Protein AF-M1D116-F1 (afdb_monomer)

pLDDT: mean 72.91, std 12.0, range [42.47, 86.38]

Mean predicted aligne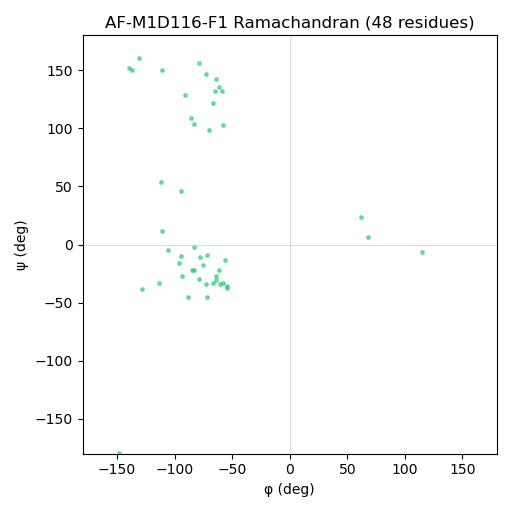d error: 7.51 Å

Nearest PDB structures (foldseek):
  7eqz-assembly1_I  TM=9.918E-01  e=2.297E-04  Solanum tuberosum
  4cpa-assembly2_J  TM=9.555E-01  e=4.616E-04  Solanum tuberosum
  8sdm-assembly1_Y  TM=9.408E-01  e=9.276E-04  Ecballium elaterium
  8se8-assembly1_Y  TM=8.816E-01  e=1.067E-03  Ecballium elaterium
  8se7-assembly1_X  TM=9.078E-01  e=1.512E-03  Ecballium elaterium

Sequence (50 aa):
MAQDVTKLFQEDPICNKPCKTHDDCSGALFCEACRRAAGTCGPWRRQDFQ

Solvent-accessible surface area (backbone atoms only — not comparable to full-atom values): 2958 Å² total; per-residue (Å²): 139,80,72,61,68,60,50,50,53,70,71,30,86,39,39,69,34,78,30,92,41,46,71,76,14,61,85,35,91,53,14,36,30,40,36,77,92,74,34,19,10,30,55,84,49,84,80,79,75,119

Secondary structure (DSSP, 8-state):
--SHHHHHHHH-TTTT-B-SSGGGGBTBSS--EEETTTTEEE---GGG--

Organism: Solanum tuberosum (NCBI:txid4113)

Foldseek 3Di:
DPPPLVVLLVPFPQRFAQADDLVSQPPTPAQSDQPNVSSGTGGDDPVSVD

Structure (mmCIF, N/CA/C/O backbone):
data_AF-M1D116-F1
#
_entry.id   AF-M1D116-F1
#
loop_
_atom_site.group_PDB
_atom_site.id
_atom_site.type_symbol
_atom_site.label_atom_id
_atom_site.label_alt_id
_atom_site.label_comp_id
_atom_site.label_asym_id
_atom_site.label_entity_id
_atom_site.label_seq_id
_atom_site.pdbx_PDB_ins_code
_atom_site.Cartn_x
_atom_site.Cartn_y
_atom_site.Cartn_z
_atom_site.occupancy
_atom_site.B_iso_or_equiv
_atom_site.auth_seq_id
_atom_site.auth_comp_id
_atom_site.auth_asym_id
_atom_site.auth_atom_id
_atom_site.pdbx_PDB_model_num
ATOM 1 N N . MET A 1 1 ? -14.659 14.864 -11.295 1.00 42.47 1 MET A N 1
ATOM 2 C CA . MET A 1 1 ? -14.973 14.224 -10.001 1.00 42.47 1 MET A CA 1
ATOM 3 C C . MET A 1 1 ? -13.729 13.460 -9.530 1.00 42.47 1 MET A C 1
ATOM 5 O O . MET A 1 1 ? -13.584 12.300 -9.871 1.00 42.47 1 MET A O 1
ATOM 9 N N . ALA A 1 2 ? -12.768 14.111 -8.861 1.00 51.03 2 ALA A N 1
ATOM 10 C CA . ALA A 1 2 ? -11.496 13.490 -8.429 1.00 51.03 2 ALA A CA 1
ATOM 11 C C . ALA A 1 2 ? -11.391 13.332 -6.895 1.00 51.03 2 ALA A C 1
ATOM 13 O O . ALA A 1 2 ? -10.316 13.086 -6.363 1.00 51.03 2 ALA A O 1
ATOM 14 N N . GLN A 1 3 ? -12.502 13.527 -6.181 1.00 51.38 3 GLN A N 1
ATOM 15 C CA . GLN A 1 3 ? -12.520 13.684 -4.722 1.00 51.38 3 GLN A CA 1
ATOM 16 C C . GLN A 1 3 ? -12.792 12.381 -3.956 1.00 51.38 3 GLN A C 1
ATOM 18 O O . GLN A 1 3 ? -12.618 12.355 -2.743 1.00 51.38 3 GLN A O 1
ATOM 23 N N . ASP A 1 4 ? -13.174 11.305 -4.645 1.00 58.47 4 ASP A N 1
ATOM 24 C CA . ASP A 1 4 ? -13.597 10.056 -4.000 1.00 58.47 4 ASP A CA 1
ATOM 25 C C . ASP A 1 4 ? -12.414 9.106 -3.725 1.00 58.47 4 ASP A C 1
ATOM 27 O O . ASP A 1 4 ? -12.204 8.647 -2.605 1.00 58.47 4 ASP A O 1
ATOM 31 N N . VAL A 1 5 ? -11.532 8.931 -4.716 1.00 59.28 5 VAL A N 1
ATOM 32 C CA . VAL A 1 5 ? -10.384 8.006 -4.642 1.00 59.28 5 VAL A CA 1
ATOM 33 C C . VAL A 1 5 ? -9.350 8.373 -3.579 1.00 59.28 5 VAL A C 1
ATOM 35 O O . VAL A 1 5 ? -8.707 7.490 -3.023 1.00 59.28 5 VAL A O 1
ATOM 38 N N . THR A 1 6 ? -9.176 9.662 -3.280 1.00 62.56 6 THR A N 1
ATOM 39 C CA . THR A 1 6 ? -8.230 10.124 -2.250 1.00 62.56 6 THR A CA 1
ATOM 40 C C . THR A 1 6 ? -8.742 9.807 -0.851 1.00 62.56 6 THR A C 1
ATOM 42 O O . THR A 1 6 ? -7.950 9.482 0.028 1.00 62.56 6 THR A O 1
ATOM 45 N N . LYS A 1 7 ? -10.064 9.866 -0.663 1.00 63.12 7 LYS A N 1
ATOM 46 C CA . LYS A 1 7 ? -10.711 9.589 0.616 1.00 63.12 7 LYS A CA 1
ATOM 47 C C . LYS A 1 7 ? -10.649 8.094 0.924 1.00 63.12 7 LYS A C 1
ATOM 49 O O . LYS A 1 7 ? -10.170 7.720 1.985 1.00 63.12 7 LYS A O 1
ATOM 54 N N . LEU A 1 8 ? -10.959 7.254 -0.066 1.00 64.12 8 LEU A N 1
ATOM 55 C CA . LEU A 1 8 ? -10.722 5.804 -0.015 1.00 64.12 8 LEU A CA 1
ATOM 56 C C . LEU A 1 8 ? -9.256 5.462 0.295 1.00 64.12 8 LEU A C 1
ATOM 58 O O . LEU A 1 8 ? -8.985 4.560 1.076 1.00 64.12 8 LEU A O 1
ATOM 62 N N . PHE A 1 9 ? -8.306 6.232 -0.245 1.00 67.88 9 PHE A N 1
ATOM 63 C CA . PHE A 1 9 ? -6.877 6.075 0.049 1.00 67.88 9 PHE A CA 1
ATOM 64 C C . PHE A 1 9 ? -6.488 6.346 1.508 1.00 67.88 9 PHE A C 1
ATOM 66 O O . PHE A 1 9 ? -5.453 5.875 1.971 1.00 67.88 9 PHE A O 1
ATOM 73 N N . GLN A 1 10 ? -7.259 7.186 2.192 1.00 68.00 10 GLN A N 1
ATOM 74 C CA . GLN A 1 10 ? -7.006 7.614 3.567 1.00 68.00 10 GLN A CA 1
ATOM 75 C C . GLN A 1 10 ? -7.746 6.741 4.580 1.00 68.00 10 GLN A C 1
ATOM 77 O O . GLN A 1 10 ? -7.285 6.612 5.710 1.00 68.00 10 GLN A O 1
ATOM 82 N N . GLU A 1 11 ? -8.866 6.139 4.177 1.00 76.12 11 GLU A N 1
ATOM 83 C CA . GLU A 1 11 ? -9.654 5.243 5.028 1.00 76.12 11 GLU A CA 1
ATOM 84 C C . GLU A 1 11 ? -9.125 3.804 5.011 1.00 76.12 11 GLU A C 1
ATOM 86 O O . GLU A 1 11 ? -9.383 3.048 5.944 1.00 76.12 11 GLU A O 1
ATOM 91 N N . ASP A 1 12 ? -8.372 3.423 3.976 1.00 75.88 12 ASP A N 1
ATOM 92 C CA . ASP A 1 12 ? -7.827 2.079 3.841 1.00 75.88 12 ASP A CA 1
ATOM 93 C C . ASP A 1 12 ? -6.482 1.946 4.591 1.00 75.88 12 ASP A C 1
ATOM 95 O O . ASP A 1 12 ? -5.462 2.500 4.163 1.00 75.88 12 ASP A O 1
ATOM 99 N N . PRO A 1 13 ? -6.439 1.215 5.721 1.00 77.31 13 PRO A N 1
ATOM 100 C CA . PRO A 1 13 ? -5.260 1.142 6.584 1.00 77.31 13 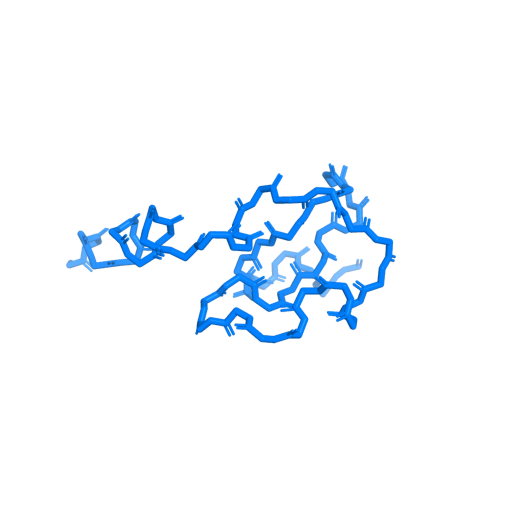PRO A CA 1
ATOM 101 C C . PRO A 1 13 ? -4.108 0.336 5.967 1.00 77.31 13 PRO A C 1
ATOM 103 O O . PRO A 1 13 ? -3.006 0.306 6.523 1.00 77.31 13 PRO A O 1
ATOM 106 N N . ILE A 1 14 ? -4.351 -0.345 4.844 1.00 82.81 14 ILE A N 1
ATOM 107 C CA . ILE A 1 14 ? -3.322 -1.051 4.085 1.00 82.81 14 ILE A CA 1
ATOM 108 C C . ILE A 1 14 ? -2.589 -0.073 3.153 1.00 82.81 14 ILE A C 1
ATOM 110 O O . ILE A 1 14 ? -1.433 -0.311 2.815 1.00 82.81 14 ILE A O 1
ATOM 114 N N . CYS A 1 15 ? -3.173 1.073 2.784 1.00 81.44 15 CYS A N 1
ATOM 115 C CA . CYS A 1 15 ? -2.481 2.062 1.957 1.00 81.44 15 CYS A CA 1
ATOM 116 C C . CYS A 1 15 ? -1.186 2.574 2.614 1.00 81.44 15 CYS A C 1
ATOM 118 O O . CYS A 1 15 ? -1.171 3.012 3.761 1.00 81.44 15 CYS A O 1
ATOM 12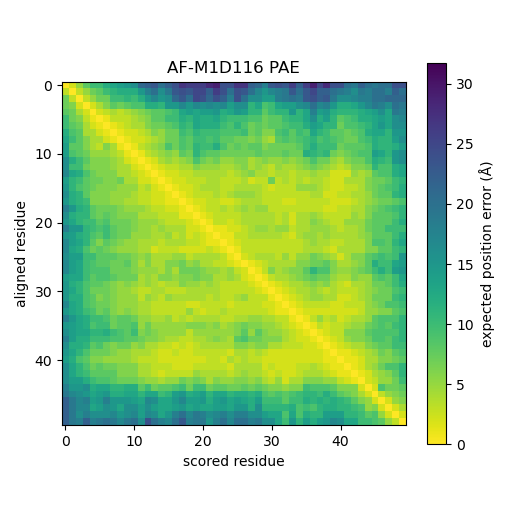0 N N . ASN A 1 16 ? -0.093 2.592 1.843 1.00 78.31 16 ASN A N 1
ATOM 121 C CA . ASN A 1 16 ? 1.269 2.954 2.266 1.00 78.31 16 ASN A CA 1
ATOM 122 C C . ASN A 1 16 ? 1.943 1.979 3.244 1.00 78.31 16 ASN A C 1
ATOM 124 O O . ASN A 1 16 ? 3.063 2.256 3.683 1.00 78.31 16 ASN A O 1
ATOM 128 N N . LYS A 1 17 ? 1.336 0.825 3.557 1.00 84.50 17 LYS A N 1
ATOM 129 C CA . LYS A 1 17 ? 2.067 -0.228 4.268 1.00 84.50 17 LYS A CA 1
ATOM 130 C C . LYS A 1 17 ? 3.217 -0.750 3.411 1.00 84.50 17 LYS A C 1
ATOM 132 O O . LYS A 1 17 ? 3.030 -0.907 2.207 1.00 84.50 17 LYS A O 1
ATOM 137 N N . PRO A 1 18 ? 4.377 -1.069 4.005 1.00 85.38 18 PRO A N 1
ATOM 138 C CA . PRO A 1 18 ? 5.430 -1.769 3.290 1.00 85.38 18 PRO A CA 1
ATOM 139 C C . PRO A 1 18 ? 4.931 -3.142 2.831 1.00 85.38 18 PRO A C 1
ATOM 141 O O . PRO A 1 18 ? 4.294 -3.858 3.600 1.00 85.38 18 PRO A O 1
ATOM 144 N N . CYS A 1 19 ? 5.234 -3.501 1.589 1.00 84.06 19 CYS A N 1
ATOM 145 C CA . CYS A 1 19 ? 4.826 -4.758 0.973 1.00 84.06 19 CYS A CA 1
ATOM 146 C C . CYS A 1 19 ? 5.962 -5.335 0.127 1.00 84.06 19 CYS A C 1
ATOM 148 O O . CYS A 1 19 ? 6.799 -4.602 -0.408 1.00 84.06 19 CYS A O 1
ATOM 150 N N . LYS A 1 20 ? 5.987 -6.662 -0.016 1.00 83.62 20 LYS A N 1
ATOM 151 C CA . LYS A 1 20 ? 6.885 -7.359 -0.953 1.00 83.62 20 LYS A CA 1
ATOM 152 C C . LYS A 1 20 ? 6.120 -8.040 -2.071 1.00 83.62 20 LYS A C 1
ATOM 154 O O . LYS A 1 20 ? 6.624 -8.156 -3.189 1.00 83.62 20 LYS A O 1
ATOM 159 N N . THR A 1 21 ? 4.926 -8.512 -1.757 1.00 79.12 21 THR A N 1
ATOM 160 C CA . THR A 1 21 ? 4.053 -9.241 -2.662 1.00 79.12 21 THR A CA 1
ATOM 161 C C . THR A 1 21 ? 2.655 -8.649 -2.621 1.00 79.12 21 THR A C 1
ATOM 163 O O . THR A 1 21 ? 2.299 -7.932 -1.693 1.00 79.12 21 THR A O 1
ATOM 166 N N . HIS A 1 22 ? 1.867 -8.921 -3.660 1.00 77.81 22 HIS A N 1
ATOM 167 C CA . HIS A 1 22 ? 0.470 -8.493 -3.712 1.00 77.81 22 HIS A CA 1
ATOM 168 C C . HIS A 1 22 ? -0.337 -9.037 -2.519 1.00 77.81 22 HIS A C 1
ATOM 170 O O . HIS A 1 22 ? -1.201 -8.344 -2.002 1.00 77.81 22 HIS A O 1
ATOM 176 N N . ASP A 1 23 ? 0.012 -10.233 -2.041 1.00 81.94 23 ASP A N 1
ATOM 177 C CA . ASP A 1 23 ? -0.628 -10.892 -0.899 1.00 81.94 23 ASP A CA 1
ATOM 178 C C . ASP A 1 23 ? -0.520 -10.074 0.402 1.00 81.94 23 ASP A C 1
ATOM 180 O O . ASP A 1 23 ? -1.478 -9.999 1.163 1.00 81.94 23 ASP A O 1
ATOM 184 N N . ASP A 1 24 ? 0.585 -9.338 0.606 1.00 80.69 24 ASP A N 1
ATOM 185 C CA . ASP A 1 24 ? 0.748 -8.425 1.755 1.00 80.69 24 ASP A CA 1
ATOM 186 C C . ASP A 1 24 ? -0.296 -7.291 1.769 1.00 80.69 24 ASP A C 1
ATOM 188 O O . ASP A 1 24 ? -0.548 -6.673 2.807 1.00 80.69 24 ASP A O 1
ATOM 192 N N . CYS A 1 25 ? -0.869 -6.997 0.601 1.00 83.56 25 CYS A N 1
ATOM 193 C CA . CYS A 1 25 ? -1.872 -5.968 0.384 1.00 83.56 25 CYS A CA 1
ATOM 194 C C . CYS A 1 25 ? -3.283 -6.556 0.177 1.00 83.56 25 CYS A C 1
ATOM 196 O O . CYS A 1 25 ? -4.253 -5.798 0.094 1.00 83.56 25 CYS A O 1
ATOM 198 N N . SER A 1 26 ? -3.423 -7.888 0.114 1.00 74.62 26 SER A N 1
ATOM 199 C CA . SER A 1 26 ? -4.720 -8.561 0.029 1.00 74.62 26 SER A CA 1
ATOM 200 C C . SER A 1 26 ? -5.501 -8.342 1.324 1.00 74.62 26 SER A C 1
ATOM 202 O O . SER A 1 26 ? -5.041 -8.666 2.417 1.00 74.62 26 SER A O 1
ATOM 204 N N . GLY A 1 27 ? -6.692 -7.758 1.201 1.00 73.69 27 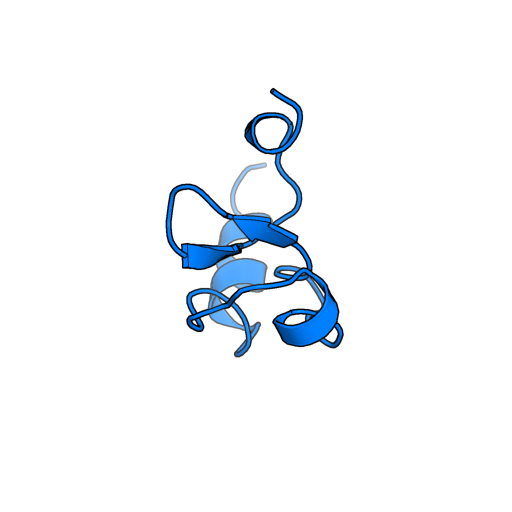GLY A N 1
ATOM 205 C CA . GLY A 1 27 ? -7.513 -7.317 2.335 1.00 73.69 27 GLY A CA 1
ATOM 206 C C . GLY A 1 27 ? -7.706 -5.803 2.404 1.00 73.69 27 GLY A C 1
ATOM 207 O O . GLY A 1 27 ? -8.497 -5.333 3.221 1.00 73.69 27 GLY A O 1
ATOM 208 N N . ALA A 1 28 ? -7.033 -5.045 1.537 1.00 78.06 28 ALA A N 1
ATOM 209 C CA . ALA A 1 28 ? -7.406 -3.669 1.251 1.00 78.06 28 ALA A CA 1
ATOM 210 C C . ALA A 1 28 ? -8.687 -3.631 0.399 1.00 78.06 28 ALA A C 1
ATOM 212 O O . ALA A 1 28 ? -8.901 -4.484 -0.454 1.00 78.06 28 ALA A O 1
ATOM 213 N N . LEU A 1 29 ? -9.527 -2.622 0.597 1.00 76.75 29 LEU A N 1
ATOM 214 C CA . LEU A 1 29 ? -10.632 -2.286 -0.306 1.00 76.75 29 LEU A CA 1
ATOM 215 C C . LEU A 1 29 ? -10.145 -1.525 -1.542 1.00 76.75 29 LEU A C 1
ATOM 217 O O . LEU A 1 29 ? -10.777 -1.574 -2.596 1.00 76.75 29 LEU A O 1
ATOM 221 N N . PHE A 1 30 ? -9.056 -0.772 -1.396 1.00 79.06 30 PHE A N 1
ATOM 222 C CA . PHE A 1 30 ? -8.541 0.096 -2.450 1.00 79.06 30 PHE A CA 1
ATOM 223 C C . PHE A 1 30 ? -7.054 -0.129 -2.729 1.00 79.06 30 PHE A C 1
ATOM 225 O O . PHE A 1 30 ? -6.631 -0.092 -3.884 1.00 79.06 30 PHE A O 1
ATOM 232 N N . CYS A 1 31 ? -6.254 -0.377 -1.691 1.00 83.50 31 CYS A N 1
ATOM 233 C CA . CYS A 1 31 ? -4.801 -0.521 -1.783 1.00 83.50 31 CYS A CA 1
ATOM 234 C C . CYS A 1 31 ? -4.311 -1.962 -1.929 1.00 83.50 31 CYS A C 1
ATOM 236 O O . CYS A 1 31 ? -3.365 -2.361 -1.259 1.00 83.50 31 CYS A O 1
ATOM 238 N N . GLU A 1 32 ? -4.943 -2.736 -2.809 1.00 83.25 32 GLU A N 1
ATOM 239 C CA . GLU A 1 32 ? -4.616 -4.155 -2.982 1.00 83.25 32 GLU A CA 1
ATOM 240 C C . GLU A 1 32 ? -3.306 -4.380 -3.751 1.00 83.25 32 GLU A C 1
ATOM 242 O O . GLU A 1 32 ? -2.728 -5.455 -3.684 1.00 83.25 32 GLU A O 1
ATOM 247 N N . ALA A 1 33 ? -2.783 -3.385 -4.474 1.00 83.62 33 ALA A N 1
ATOM 248 C CA . ALA A 1 33 ? -1.590 -3.556 -5.298 1.00 83.62 33 ALA A CA 1
ATOM 249 C C . ALA A 1 33 ? -0.300 -3.226 -4.536 1.00 83.62 33 ALA A C 1
ATOM 251 O O . ALA A 1 33 ? -0.132 -2.126 -4.012 1.00 83.62 33 ALA A O 1
ATOM 252 N N . CYS A 1 34 ? 0.675 -4.136 -4.552 1.00 85.06 34 CYS A N 1
ATOM 253 C CA . CYS A 1 34 ? 2.007 -3.841 -4.034 1.00 85.06 34 CYS A CA 1
ATOM 254 C C . CYS A 1 34 ? 2.864 -3.119 -5.085 1.00 85.06 34 CYS A C 1
ATOM 256 O O . CYS A 1 34 ? 3.395 -3.757 -5.997 1.00 85.06 34 CYS A O 1
ATOM 258 N N . ARG A 1 35 ? 3.058 -1.799 -4.936 1.00 82.19 35 ARG A N 1
ATOM 259 C CA . ARG A 1 35 ? 3.923 -1.015 -5.833 1.00 82.19 35 ARG A CA 1
ATOM 260 C C . ARG A 1 35 ? 5.381 -1.385 -5.591 1.00 82.19 35 ARG A C 1
ATOM 262 O O . ARG A 1 35 ? 6.016 -0.824 -4.699 1.00 82.19 35 ARG A O 1
ATOM 269 N N . ARG A 1 36 ? 5.955 -2.258 -6.426 1.00 73.00 36 ARG A N 1
ATOM 270 C CA . ARG A 1 36 ? 7.366 -2.695 -6.309 1.00 73.00 36 ARG A CA 1
ATOM 271 C C . ARG A 1 36 ? 8.362 -1.534 -6.291 1.00 73.00 36 ARG A C 1
ATOM 273 O O . ARG A 1 36 ? 9.342 -1.592 -5.559 1.00 73.00 36 ARG A O 1
ATOM 280 N N . ALA A 1 37 ? 8.088 -0.471 -7.048 1.00 74.25 37 ALA A N 1
ATOM 281 C CA . ALA A 1 37 ? 8.931 0.725 -7.088 1.00 74.25 37 ALA A CA 1
ATOM 282 C C . ALA A 1 37 ? 8.938 1.513 -5.765 1.00 74.25 37 ALA A C 1
ATOM 284 O O . ALA A 1 37 ? 9.949 2.111 -5.415 1.00 74.25 37 ALA A O 1
ATOM 285 N N . ALA A 1 38 ? 7.818 1.521 -5.035 1.00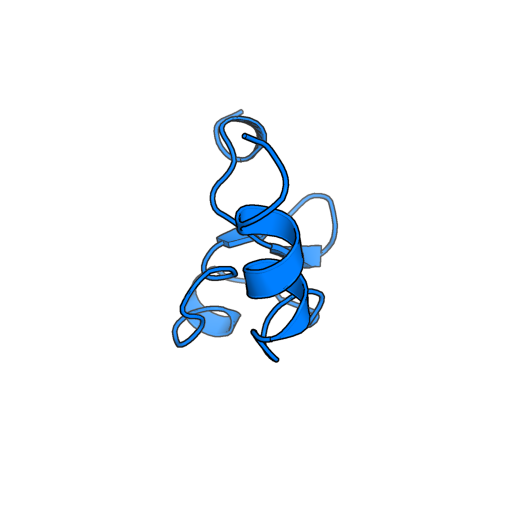 78.12 38 ALA A N 1
ATOM 286 C CA . ALA A 1 38 ? 7.699 2.197 -3.743 1.00 78.12 38 ALA A CA 1
ATOM 287 C C . ALA A 1 38 ? 7.931 1.247 -2.555 1.00 78.12 38 ALA A C 1
ATOM 289 O O . ALA A 1 38 ? 8.127 1.709 -1.435 1.00 78.12 38 ALA A O 1
ATOM 290 N N . GLY A 1 39 ? 7.879 -0.068 -2.790 1.00 82.56 39 GLY A N 1
ATOM 291 C CA . GLY A 1 39 ? 7.874 -1.090 -1.747 1.00 82.56 39 GLY A CA 1
ATOM 292 C C . GLY A 1 39 ? 6.664 -0.983 -0.821 1.00 82.56 39 GLY A C 1
ATOM 293 O O . GLY A 1 39 ? 6.761 -1.391 0.332 1.00 82.56 39 GLY A O 1
ATOM 294 N N . THR A 1 40 ? 5.559 -0.384 -1.279 1.00 86.38 40 THR A N 1
ATOM 295 C CA . THR A 1 40 ? 4.373 -0.123 -0.455 1.00 86.38 40 THR A CA 1
ATOM 296 C C . THR A 1 40 ? 3.061 -0.429 -1.170 1.00 86.38 40 THR A C 1
ATOM 298 O O . THR A 1 40 ? 2.953 -0.316 -2.394 1.00 86.38 40 THR A O 1
ATOM 301 N N . CYS A 1 41 ? 2.051 -0.816 -0.392 1.00 84.88 41 CYS A N 1
ATOM 302 C CA . CYS A 1 41 ? 0.700 -1.052 -0.868 1.00 84.88 41 CYS A CA 1
ATOM 303 C C . CYS A 1 41 ? 0.085 0.254 -1.375 1.00 84.88 41 CYS A C 1
ATOM 305 O O . CYS A 1 41 ? 0.143 1.309 -0.733 1.00 84.88 41 CYS A O 1
ATOM 307 N N . GLY A 1 42 ? -0.505 0.185 -2.556 1.00 83.75 42 GLY A N 1
ATOM 308 C CA . GLY A 1 42 ? -1.150 1.282 -3.244 1.00 83.75 42 GLY A CA 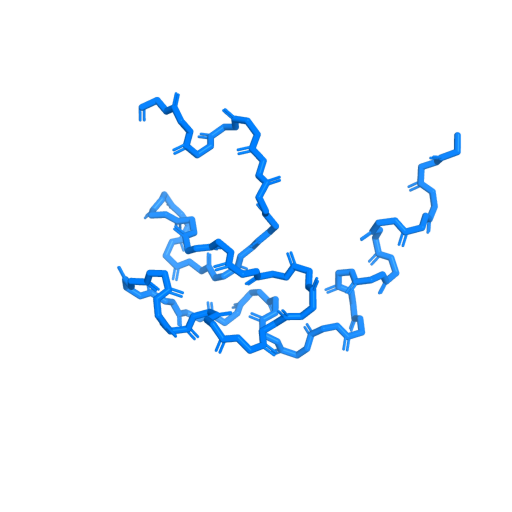1
ATOM 309 C C . GLY A 1 42 ? -2.314 0.779 -4.086 1.00 83.75 42 GLY A C 1
ATOM 310 O O . GLY A 1 42 ? -2.613 -0.412 -4.103 1.00 83.75 42 GLY A O 1
ATOM 311 N N . PRO A 1 43 ? -3.000 1.678 -4.799 1.00 80.31 43 PRO A N 1
ATOM 312 C CA . PRO A 1 43 ? -4.130 1.271 -5.597 1.00 80.31 43 PRO A CA 1
ATOM 313 C C . PRO A 1 43 ? -3.630 0.646 -6.890 1.00 80.31 43 PRO A C 1
ATOM 315 O O . PRO A 1 43 ? -2.557 1.003 -7.389 1.00 80.31 43 PRO A O 1
ATOM 318 N N . TRP A 1 44 ? -4.454 -0.199 -7.495 1.00 73.19 44 TRP A N 1
ATOM 319 C CA . TRP A 1 44 ? -4.236 -0.635 -8.867 1.00 73.19 44 TRP A CA 1
ATOM 320 C C . TRP A 1 44 ? -4.204 0.580 -9.804 1.00 73.19 44 TRP A C 1
ATOM 322 O O . TRP A 1 44 ? -5.231 1.171 -10.140 1.00 73.19 44 TRP A O 1
ATOM 332 N N . ARG A 1 45 ? -3.003 0.989 -10.224 1.00 67.75 45 ARG A N 1
ATOM 333 C CA . ARG A 1 45 ? -2.808 2.002 -11.269 1.00 67.75 45 ARG A CA 1
ATOM 334 C C . ARG A 1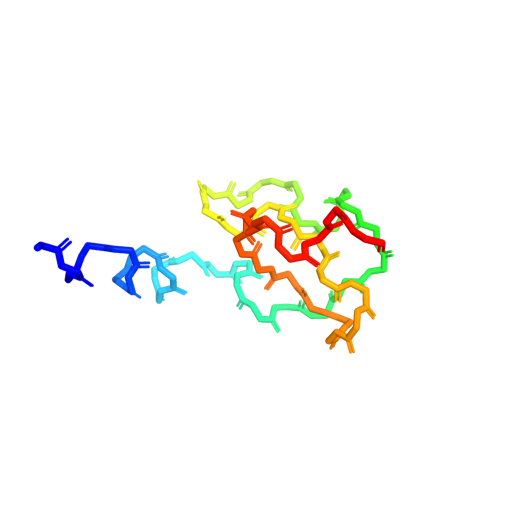 45 ? -2.227 1.332 -12.502 1.00 67.75 45 ARG A C 1
ATOM 336 O O . ARG A 1 45 ? -1.424 0.415 -12.394 1.00 67.75 45 ARG A O 1
ATOM 343 N N . ARG A 1 46 ? -2.540 1.869 -13.686 1.00 53.53 46 ARG A N 1
ATOM 344 C CA . ARG A 1 46 ? -1.949 1.419 -14.965 1.00 53.53 46 ARG A CA 1
ATOM 345 C C . ARG A 1 46 ? -0.411 1.468 -15.001 1.00 53.53 46 ARG A C 1
ATOM 347 O O . ARG A 1 46 ? 0.182 0.905 -15.906 1.00 53.53 46 ARG A O 1
ATOM 354 N N . GLN A 1 47 ? 0.219 2.146 -14.043 1.00 56.97 47 GLN A N 1
ATOM 355 C CA . GLN A 1 47 ? 1.671 2.243 -13.887 1.00 56.97 47 GLN A CA 1
ATOM 356 C C . GLN A 1 47 ? 2.325 1.003 -13.251 1.00 56.97 47 GLN A C 1
ATOM 358 O O . GLN A 1 47 ? 3.543 0.912 -13.287 1.00 56.97 47 GLN A O 1
ATOM 363 N N . ASP A 1 48 ? 1.547 0.059 -12.705 1.00 54.25 48 ASP A N 1
ATOM 364 C CA . ASP A 1 48 ? 2.049 -1.234 -12.198 1.00 54.25 48 ASP A CA 1
ATOM 365 C C . ASP A 1 48 ? 2.208 -2.303 -13.303 1.00 54.25 48 ASP A C 1
ATOM 367 O O . ASP A 1 48 ? 2.643 -3.417 -13.032 1.00 54.25 48 ASP A O 1
ATOM 371 N N . PHE A 1 49 ? 1.849 -1.979 -14.554 1.00 46.31 49 PHE A N 1
ATOM 372 C CA . PHE A 1 49 ? 1.911 -2.878 -15.715 1.00 46.31 49 PHE A CA 1
ATOM 373 C C . PHE A 1 49 ? 2.984 -2.411 -16.720 1.00 46.31 49 PHE A C 1
ATOM 375 O O . PHE A 1 49 ? 2.684 -2.157 -17.889 1.00 46.31 49 PHE A O 1
ATOM 382 N N . GLN A 1 50 ? 4.222 -2.222 -16.252 1.00 49.72 50 GLN A N 1
ATOM 383 C CA . GLN A 1 50 ? 5.408 -2.031 -17.097 1.00 49.72 50 GLN A CA 1
ATOM 384 C C . GLN A 1 50 ? 6.563 -2.881 -16.575 1.00 49.72 50 GLN A C 1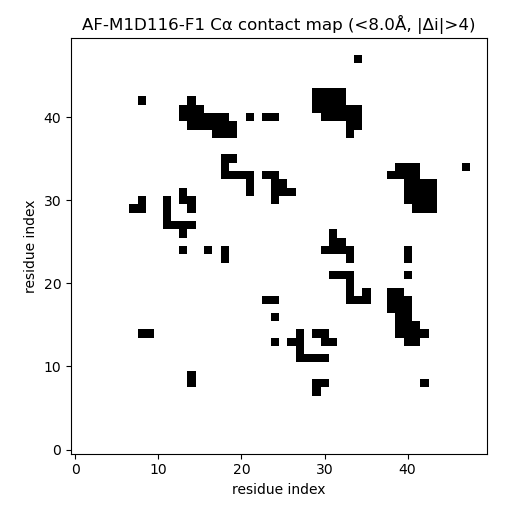
ATOM 386 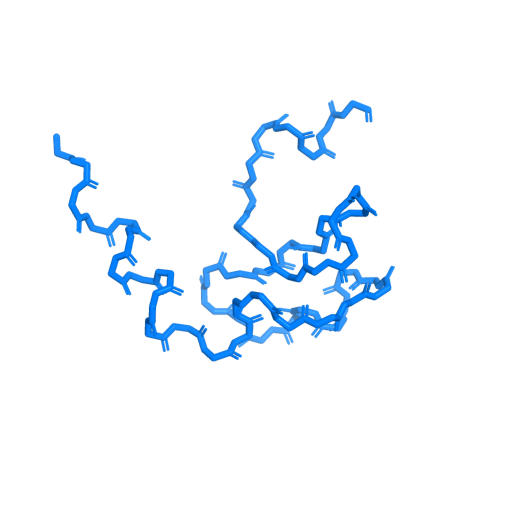O O . GLN A 1 50 ? 6.836 -2.804 -15.357 1.00 49.72 50 GLN A O 1
#

Radius of gyration: 10.32 Å; Cα contacts (8 Å, |Δi|>4): 84; chains: 1; bounding box: 24×25×24 Å

InterPro domains:
  IPR004231 Carboxypeptidase A inhibitor-like [PF02977] (14-44)
  IPR011052 Proteinase/amylase inhibitor domain superfamily [SSF57027] (10-44)